Protein AF-A0A6V7K9W5-F1 (afdb_monomer_lite)

Foldseek 3Di:
DDDDPVVDDDAPPDPVVLVCVLPVDPDPVVSVVSVVVSVVVVVVCVVVVVVVVVVVVVD

Sequence (59 aa):
QWLPSEKLEKLGVLQKVDEAKLIESRKPTERKAVKKAYQEALHYRKQTHNTTFNAVSIS

pLDDT: mean 88.07, std 14.68, range [49.97, 98.38]

Organism: NCBI:txid1563983

Structure (mmCIF, N/CA/C/O backbone):
data_AF-A0A6V7K9W5-F1
#
_entry.id   AF-A0A6V7K9W5-F1
#
loop_
_atom_site.group_PDB
_atom_site.id
_atom_site.type_symbol
_atom_site.label_atom_id
_atom_site.label_alt_id
_atom_site.label_comp_id
_atom_site.label_asym_id
_atom_site.label_entity_id
_atom_site.label_seq_id
_atom_site.pdbx_PDB_ins_code
_atom_site.Cartn_x
_atom_site.Cartn_y
_atom_site.Cartn_z
_atom_site.occupancy
_atom_site.B_iso_or_equiv
_atom_site.auth_seq_id
_atom_site.auth_comp_id
_atom_site.auth_asym_id
_atom_site.auth_atom_id
_atom_site.pdbx_PDB_model_num
ATOM 1 N N . GLN A 1 1 ? 4.034 -15.629 -0.696 1.00 78.06 1 GLN A N 1
ATOM 2 C CA . GLN A 1 1 ? 2.576 -15.859 -0.620 1.00 78.06 1 GLN A CA 1
ATOM 3 C C . GLN A 1 1 ? 2.094 -16.303 -1.987 1.00 78.06 1 GLN A C 1
ATOM 5 O O . GLN A 1 1 ? 2.569 -15.746 -2.967 1.00 78.06 1 GLN A O 1
ATOM 10 N N . TRP A 1 2 ? 1.162 -17.249 -2.056 1.00 91.69 2 TRP A N 1
ATOM 11 C CA . TRP A 1 2 ? 0.478 -17.603 -3.300 1.00 91.69 2 TRP A CA 1
ATOM 12 C C . TRP A 1 2 ? -0.917 -16.976 -3.284 1.00 91.69 2 TRP A C 1
ATOM 14 O O . TRP A 1 2 ? -1.677 -17.198 -2.340 1.00 91.69 2 TRP A O 1
ATOM 24 N N . LEU A 1 3 ? -1.217 -16.132 -4.273 1.00 92.50 3 LEU A N 1
ATOM 25 C CA . LEU A 1 3 ? -2.500 -15.444 -4.419 1.00 92.50 3 LEU A CA 1
ATOM 26 C C . LEU A 1 3 ? -3.052 -15.692 -5.827 1.00 92.50 3 LEU A C 1
ATOM 28 O O . LEU A 1 3 ? -2.273 -15.663 -6.781 1.00 92.50 3 LEU A O 1
ATOM 32 N N . PRO A 1 4 ? -4.365 -15.919 -5.967 1.00 95.12 4 PRO A N 1
ATOM 33 C CA . PRO A 1 4 ? -5.007 -15.996 -7.269 1.00 95.12 4 PRO A CA 1
ATOM 34 C C . PRO A 1 4 ? -5.103 -14.595 -7.907 1.00 95.12 4 PRO A C 1
ATOM 36 O O . PRO A 1 4 ? -5.038 -13.577 -7.207 1.00 95.12 4 PRO A O 1
ATOM 39 N N . SER A 1 5 ? -5.204 -14.533 -9.237 1.00 92.44 5 SER A N 1
ATOM 40 C CA . SER A 1 5 ? -5.044 -13.294 -10.015 1.00 92.44 5 SER A CA 1
ATOM 41 C C . SER A 1 5 ? -6.067 -12.215 -9.670 1.00 92.44 5 SER A C 1
ATOM 43 O O . SER A 1 5 ? -5.723 -11.039 -9.649 1.00 92.44 5 SER A O 1
ATOM 45 N N . GLU A 1 6 ? -7.295 -12.593 -9.332 1.00 94.19 6 GLU A N 1
ATOM 46 C CA . GLU A 1 6 ? -8.366 -11.678 -8.927 1.00 94.19 6 GLU A CA 1
ATOM 47 C C . GLU A 1 6 ? -8.089 -10.955 -7.601 1.00 94.19 6 GLU A C 1
ATOM 49 O O . GLU A 1 6 ? -8.757 -9.977 -7.275 1.00 94.19 6 GLU A O 1
ATOM 54 N N . LYS A 1 7 ? -7.091 -11.411 -6.833 1.00 91.94 7 LYS A N 1
ATOM 55 C CA . LYS A 1 7 ? -6.618 -10.742 -5.611 1.00 91.94 7 LYS A CA 1
ATOM 56 C C . LYS A 1 7 ? -5.407 -9.841 -5.853 1.00 91.94 7 LYS A C 1
ATOM 58 O O . LYS A 1 7 ? -4.824 -9.348 -4.888 1.00 91.94 7 LYS A O 1
ATOM 63 N N . LEU A 1 8 ? -5.007 -9.649 -7.109 1.00 94.25 8 LEU A N 1
ATOM 64 C CA . LEU A 1 8 ? -3.871 -8.823 -7.500 1.00 94.25 8 LEU A CA 1
ATOM 65 C C . LEU A 1 8 ? -4.339 -7.664 -8.379 1.00 94.25 8 LEU A C 1
ATOM 67 O O . LEU A 1 8 ? -5.055 -7.845 -9.358 1.00 94.25 8 LEU A O 1
ATOM 71 N N . GLU A 1 9 ? -3.867 -6.468 -8.052 1.00 92.44 9 GLU A N 1
ATOM 72 C CA . GLU A 1 9 ? -4.113 -5.252 -8.820 1.00 92.44 9 GLU A CA 1
ATOM 73 C C . GLU A 1 9 ? -2.782 -4.527 -9.058 1.00 92.44 9 GLU A C 1
ATOM 75 O O . GLU A 1 9 ? -1.851 -4.629 -8.253 1.00 92.44 9 GLU A O 1
ATOM 80 N N . LYS A 1 10 ? -2.649 -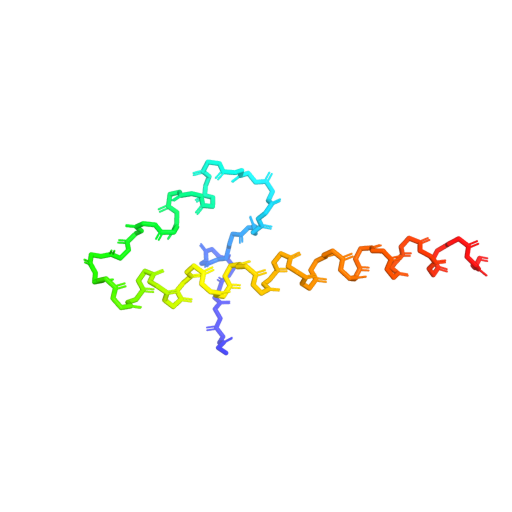3.835 -10.195 1.00 93.62 10 LYS A N 1
ATOM 81 C CA . LYS A 1 10 ? -1.387 -3.184 -10.573 1.00 93.62 10 LYS A CA 1
ATOM 82 C C . LYS A 1 10 ? -1.117 -1.962 -9.692 1.00 93.62 10 LYS A C 1
ATOM 84 O O . LYS A 1 10 ? -1.856 -0.986 -9.748 1.00 93.62 10 LYS A O 1
ATOM 89 N N . LEU A 1 11 ? 0.006 -1.988 -8.976 1.00 95.12 11 LEU A N 1
ATOM 90 C CA . LEU A 1 11 ? 0.464 -0.875 -8.147 1.00 95.12 11 LEU A CA 1
ATOM 91 C C . LEU A 1 11 ? 1.099 0.245 -8.980 1.00 95.12 11 LEU A C 1
ATOM 93 O O . LEU A 1 11 ? 1.928 -0.011 -9.860 1.00 95.12 11 LEU A O 1
ATOM 97 N N . GLY A 1 12 ? 0.788 1.500 -8.654 1.00 92.00 12 GLY A N 1
ATOM 98 C CA . GLY A 1 12 ? 1.464 2.660 -9.232 1.00 92.00 12 GLY A CA 1
ATOM 99 C C . GLY A 1 12 ? 1.023 2.997 -10.657 1.00 92.00 12 GLY A C 1
ATOM 100 O O . GLY A 1 12 ? 1.736 3.744 -11.333 1.00 92.00 12 GLY A O 1
ATOM 101 N N . VAL A 1 13 ? -0.100 2.431 -11.112 1.00 93.25 13 VAL A N 1
ATOM 102 C CA . VAL A 1 13 ? -0.738 2.732 -12.405 1.00 93.25 13 VAL A CA 1
ATOM 103 C C . VAL A 1 13 ? -1.817 3.797 -12.233 1.00 93.25 13 VAL A C 1
ATOM 105 O O . VAL A 1 13 ? -1.815 4.786 -12.959 1.00 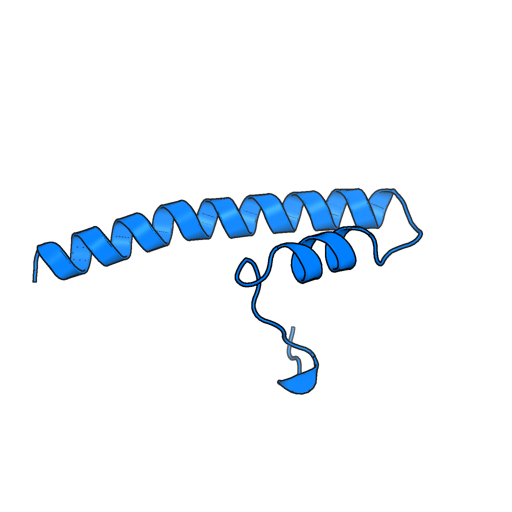93.25 13 VAL A O 1
ATOM 108 N N . LEU A 1 14 ? -2.718 3.620 -11.259 1.00 95.19 14 LEU A N 1
ATOM 109 C CA . LEU A 1 14 ? -3.814 4.548 -10.991 1.00 95.19 14 LEU A CA 1
ATOM 110 C C . LEU A 1 14 ? -3.725 5.086 -9.560 1.00 95.19 14 LEU A C 1
ATOM 112 O O . LEU A 1 14 ? -4.080 4.404 -8.603 1.00 95.19 14 LEU A O 1
ATOM 116 N N . GLN A 1 15 ? -3.319 6.350 -9.428 1.00 94.44 15 GLN A N 1
ATOM 117 C CA . GLN A 1 15 ? -3.052 6.983 -8.131 1.00 94.44 15 GLN A 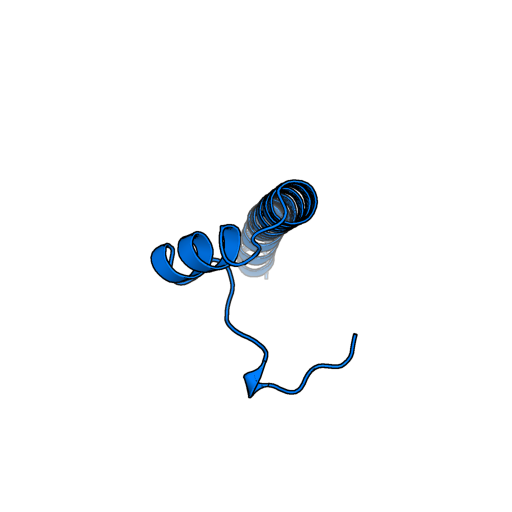CA 1
ATOM 118 C C . GLN A 1 15 ? -4.229 6.891 -7.147 1.00 94.44 15 GLN A C 1
ATOM 120 O O . GLN A 1 15 ? -4.023 6.599 -5.974 1.00 94.44 15 GLN A O 1
ATOM 125 N N . LYS A 1 16 ? -5.469 7.087 -7.618 1.00 96.31 16 LYS A N 1
ATOM 126 C CA . LYS A 1 16 ? -6.665 7.019 -6.760 1.00 96.31 16 LYS A CA 1
ATOM 127 C C . LYS A 1 16 ? -6.870 5.637 -6.129 1.00 96.31 16 LYS A C 1
ATOM 129 O O . LYS A 1 16 ? -7.340 5.553 -4.999 1.00 96.31 16 LYS A O 1
ATOM 134 N N . VAL A 1 17 ? -6.531 4.568 -6.852 1.00 96.25 17 VAL A N 1
ATOM 135 C CA . VAL A 1 17 ? -6.631 3.192 -6.344 1.00 96.25 17 VAL A CA 1
ATOM 136 C C . VAL A 1 17 ? -5.567 2.957 -5.282 1.00 96.25 17 VAL A C 1
ATOM 138 O O . VAL A 1 17 ? -5.887 2.483 -4.194 1.00 96.25 17 VAL A O 1
ATOM 141 N N . ASP A 1 18 ? -4.327 3.361 -5.558 1.00 96.94 18 ASP A N 1
ATOM 142 C CA . ASP A 1 18 ? -3.234 3.241 -4.594 1.00 96.94 18 ASP A CA 1
ATOM 143 C C . ASP A 1 18 ? -3.564 4.001 -3.297 1.00 96.94 18 ASP A C 1
ATOM 145 O O . ASP A 1 18 ? -3.460 3.447 -2.204 1.00 96.94 18 ASP A O 1
ATOM 149 N N . GLU A 1 19 ? -4.043 5.245 -3.401 1.00 96.69 19 GLU A N 1
ATOM 150 C CA . GLU A 1 19 ? -4.436 6.068 -2.250 1.00 96.69 19 GLU A CA 1
ATOM 151 C C . GLU A 1 19 ? -5.564 5.435 -1.427 1.00 96.69 19 GLU A C 1
ATOM 153 O O . GLU A 1 19 ? -5.490 5.434 -0.195 1.00 96.69 19 GLU A O 1
ATOM 158 N N . ALA A 1 20 ? -6.566 4.838 -2.079 1.00 97.25 20 ALA A N 1
ATOM 159 C CA . ALA A 1 20 ? -7.628 4.107 -1.393 1.00 97.25 20 ALA A CA 1
ATOM 160 C C . ALA A 1 20 ? -7.085 2.872 -0.648 1.00 97.25 20 ALA A C 1
ATOM 162 O O . ALA A 1 20 ? -7.461 2.620 0.499 1.00 97.25 20 ALA A O 1
ATOM 163 N N . LYS A 1 21 ? -6.150 2.132 -1.255 1.00 96.25 21 LYS A N 1
ATOM 164 C CA . LYS A 1 21 ? -5.520 0.949 -0.646 1.00 96.25 21 LYS A CA 1
ATOM 165 C C . LYS A 1 21 ? -4.630 1.292 0.549 1.00 96.25 21 LYS A C 1
ATOM 167 O O . LYS A 1 21 ? -4.577 0.527 1.511 1.00 96.25 21 LYS A O 1
ATOM 172 N N . LEU A 1 22 ? -3.994 2.464 0.561 1.00 97.38 22 LEU A N 1
ATOM 173 C CA . LEU A 1 22 ? -3.182 2.925 1.698 1.00 97.38 22 LEU A CA 1
ATOM 174 C C . LEU A 1 22 ? -3.993 3.130 2.992 1.00 97.38 22 LEU A C 1
ATOM 176 O O . LEU A 1 22 ? -3.414 3.111 4.084 1.00 97.38 22 LEU A O 1
ATOM 180 N N . ILE A 1 23 ? -5.311 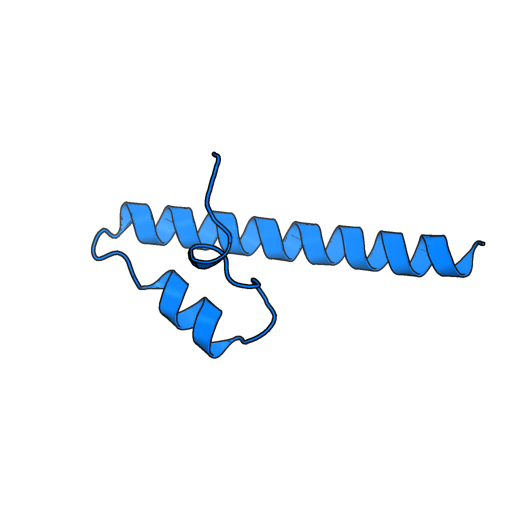3.332 2.890 1.00 96.81 23 ILE A N 1
ATOM 181 C CA . ILE A 1 23 ? -6.197 3.625 4.029 1.00 96.81 23 ILE A CA 1
ATOM 182 C C . ILE A 1 23 ? -7.199 2.506 4.351 1.00 96.81 23 ILE A C 1
ATOM 184 O O . ILE A 1 23 ? -8.008 2.671 5.260 1.00 96.81 23 ILE A O 1
ATOM 188 N N . GLU A 1 24 ? -7.128 1.363 3.663 1.00 97.19 24 GLU A N 1
ATOM 189 C CA . GLU A 1 24 ? -8.080 0.247 3.809 1.00 97.19 24 GLU A CA 1
ATOM 190 C C . GLU A 1 24 ? -8.097 -0.340 5.235 1.00 97.19 24 GLU A C 1
ATOM 192 O O . GLU A 1 24 ? -9.154 -0.701 5.758 1.00 97.19 24 GLU A O 1
ATOM 197 N N . SER A 1 25 ? -6.944 -0.379 5.918 1.00 96.38 25 SER A N 1
ATOM 198 C CA . SER A 1 25 ? -6.879 -0.853 7.305 1.00 96.38 25 SER A CA 1
ATOM 199 C C . SER A 1 25 ? -7.301 0.212 8.324 1.00 96.38 25 SER A C 1
ATOM 201 O O . SER A 1 25 ? -6.783 1.335 8.382 1.00 96.38 25 SER A O 1
ATOM 203 N N . ARG A 1 26 ? -8.160 -0.197 9.262 1.00 97.12 26 ARG A N 1
ATOM 204 C CA . ARG A 1 26 ? -8.529 0.613 10.433 1.00 97.12 26 ARG A CA 1
ATOM 205 C C . ARG A 1 26 ? -7.393 0.725 11.457 1.00 97.12 26 ARG A C 1
ATOM 207 O O . ARG A 1 26 ? -7.369 1.693 12.220 1.00 97.12 26 ARG A O 1
ATOM 214 N N . LYS A 1 27 ? -6.415 -0.190 11.462 1.00 98.12 27 LYS A N 1
ATOM 215 C CA . LYS A 1 27 ? -5.317 -0.200 12.444 1.00 98.12 27 LYS A CA 1
ATOM 216 C C . LYS A 1 27 ? -4.176 0.743 12.026 1.00 98.12 27 LYS A C 1
ATOM 218 O O . LYS A 1 27 ? -3.618 0.581 10.941 1.00 98.12 27 LYS A O 1
ATOM 223 N N . PRO A 1 28 ? -3.759 1.701 12.878 1.00 97.25 28 PRO A N 1
ATOM 224 C CA . PRO A 1 28 ? -2.690 2.645 12.535 1.00 97.25 28 PRO A CA 1
ATOM 225 C C . PRO A 1 28 ? -1.340 1.989 12.214 1.00 97.25 28 PRO A C 1
ATOM 227 O O . PRO A 1 28 ? -0.635 2.435 11.311 1.00 97.25 28 PRO A O 1
ATOM 230 N N . THR A 1 29 ? -0.983 0.923 12.934 1.00 97.31 29 THR A N 1
ATOM 231 C CA . THR A 1 29 ? 0.273 0.185 12.736 1.00 97.31 29 THR A CA 1
ATOM 232 C C . THR A 1 29 ? 0.321 -0.506 11.376 1.00 97.31 29 THR A C 1
ATOM 234 O O . THR A 1 29 ? 1.333 -0.410 10.683 1.00 97.31 29 THR A O 1
ATOM 237 N N . GLU A 1 30 ? -0.786 -1.116 10.952 1.00 97.88 30 GLU A N 1
ATOM 238 C CA . GLU A 1 30 ? -0.915 -1.722 9.624 1.00 97.88 30 GLU A CA 1
ATOM 239 C C . GLU A 1 30 ? -0.831 -0.655 8.526 1.00 97.88 30 GLU A C 1
ATOM 241 O O . GLU A 1 30 ? -0.035 -0.808 7.604 1.00 97.88 30 GLU A O 1
ATOM 246 N N . ARG A 1 31 ? -1.534 0.482 8.657 1.00 98.12 31 ARG A N 1
ATOM 247 C CA . ARG A 1 31 ? -1.415 1.588 7.684 1.00 98.12 31 ARG A CA 1
ATOM 248 C C . ARG A 1 31 ? 0.018 2.104 7.550 1.00 98.12 31 ARG A C 1
ATOM 250 O O . ARG A 1 31 ? 0.479 2.370 6.442 1.00 98.12 31 ARG A O 1
ATOM 257 N N . LYS A 1 32 ? 0.748 2.230 8.665 1.00 98.25 32 LYS A N 1
ATOM 258 C CA . LYS A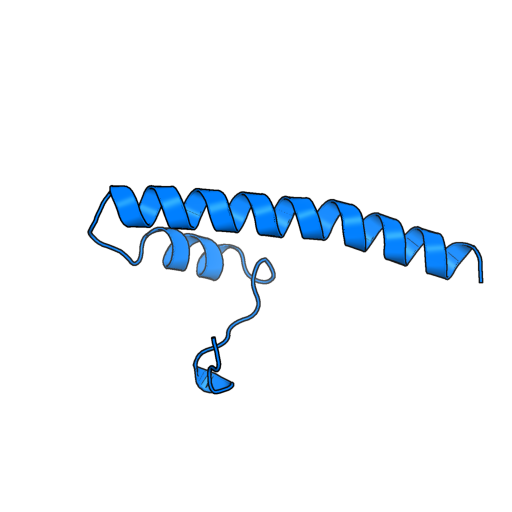 1 32 ? 2.161 2.642 8.648 1.00 98.25 32 LYS A CA 1
ATOM 259 C C . LYS A 1 32 ? 3.029 1.629 7.896 1.00 98.25 32 LYS A C 1
ATOM 261 O O . LYS A 1 32 ? 3.859 2.036 7.084 1.00 98.25 32 LYS A O 1
ATOM 266 N N . ALA A 1 33 ? 2.831 0.335 8.144 1.00 98.19 33 ALA A N 1
ATOM 267 C CA . ALA A 1 33 ? 3.557 -0.729 7.455 1.00 98.19 33 ALA A CA 1
ATOM 268 C C . ALA A 1 33 ? 3.249 -0.751 5.947 1.00 98.19 33 ALA A C 1
ATOM 270 O O . ALA A 1 33 ? 4.173 -0.790 5.137 1.00 98.19 33 ALA A O 1
ATOM 271 N N . VAL A 1 34 ? 1.973 -0.626 5.567 1.00 97.69 34 VAL A N 1
ATOM 272 C CA . VAL A 1 34 ? 1.528 -0.563 4.164 1.00 97.69 34 VAL A CA 1
ATOM 273 C C . VAL A 1 34 ? 2.143 0.639 3.446 1.00 97.69 34 VAL A C 1
ATOM 275 O O . VAL A 1 34 ? 2.696 0.490 2.358 1.00 97.69 34 VAL A O 1
ATOM 278 N N . LYS A 1 35 ? 2.139 1.822 4.074 1.00 98.00 35 LYS A N 1
ATOM 279 C CA . LYS A 1 35 ? 2.758 3.025 3.499 1.00 98.00 35 LYS A CA 1
ATOM 280 C C . LYS A 1 35 ? 4.261 2.848 3.260 1.00 98.00 35 LYS A C 1
ATOM 282 O O . LYS A 1 35 ? 4.754 3.284 2.223 1.00 98.00 35 LYS A O 1
ATOM 287 N N . LYS A 1 36 ? 4.976 2.183 4.175 1.00 98.38 36 LYS A N 1
ATOM 288 C CA . LYS A 1 36 ? 6.405 1.866 4.009 1.00 98.38 36 LYS A CA 1
ATOM 289 C C . LYS A 1 36 ? 6.634 0.942 2.810 1.00 98.38 36 LYS A C 1
ATOM 291 O O . LYS A 1 36 ? 7.430 1.278 1.939 1.00 98.38 36 LYS A O 1
ATOM 296 N N . ALA A 1 37 ? 5.886 -0.158 2.727 1.00 97.75 37 ALA A N 1
ATOM 297 C CA . ALA A 1 37 ? 5.989 -1.111 1.62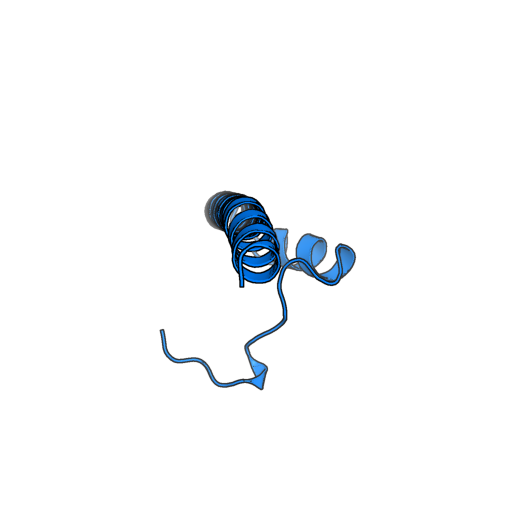1 1.00 97.75 37 ALA A CA 1
ATOM 298 C C . ALA A 1 37 ? 5.671 -0.461 0.260 1.00 97.75 37 ALA A C 1
ATOM 300 O O . ALA A 1 37 ? 6.361 -0.707 -0.726 1.00 97.75 37 ALA A O 1
ATOM 301 N N . TYR A 1 38 ? 4.676 0.431 0.213 1.00 97.56 38 TYR A N 1
ATOM 302 C CA . TYR A 1 38 ? 4.360 1.215 -0.983 1.00 97.56 38 TYR A CA 1
ATOM 303 C C . TYR A 1 38 ? 5.531 2.104 -1.426 1.00 97.56 38 TYR A C 1
ATOM 305 O O . TYR A 1 38 ? 5.907 2.107 -2.599 1.00 97.56 38 TYR A O 1
ATOM 313 N N . GLN A 1 39 ? 6.147 2.835 -0.491 1.00 97.19 39 GLN A N 1
ATOM 314 C CA . GLN A 1 39 ? 7.305 3.684 -0.786 1.00 97.19 39 GLN A CA 1
ATOM 315 C C . GLN A 1 39 ? 8.506 2.871 -1.284 1.00 97.19 39 GLN A C 1
ATOM 317 O O . GLN A 1 39 ? 9.159 3.281 -2.244 1.00 97.19 39 GLN A O 1
ATOM 322 N N . GLU A 1 40 ? 8.769 1.713 -0.678 1.00 97.62 40 GLU A N 1
ATOM 323 C CA . GLU A 1 40 ? 9.826 0.788 -1.103 1.00 97.62 40 GLU A CA 1
ATOM 324 C C . GLU A 1 40 ? 9.568 0.252 -2.520 1.00 97.62 40 GLU A C 1
ATOM 326 O O . GLU A 1 40 ? 10.471 0.277 -3.358 1.00 97.62 40 GLU A O 1
ATOM 331 N N . ALA A 1 41 ? 8.328 -0.132 -2.839 1.00 95.50 41 ALA A N 1
ATOM 332 C CA . ALA A 1 41 ? 7.952 -0.599 -4.173 1.00 95.50 41 ALA A CA 1
ATOM 333 C C . ALA A 1 41 ? 8.123 0.490 -5.247 1.00 95.50 41 ALA A C 1
ATOM 335 O O . ALA A 1 41 ? 8.671 0.231 -6.322 1.00 95.50 41 ALA A O 1
ATOM 336 N N . LEU A 1 42 ? 7.718 1.732 -4.962 1.00 94.12 42 LEU A N 1
ATOM 337 C CA . LEU A 1 42 ? 7.936 2.852 -5.884 1.00 94.12 42 LEU A CA 1
ATOM 338 C C . LEU A 1 42 ? 9.419 3.186 -6.054 1.00 94.12 42 LEU A C 1
ATOM 340 O O . LEU A 1 42 ? 9.846 3.555 -7.150 1.00 94.12 42 LEU A O 1
ATOM 344 N N . HIS A 1 43 ? 10.208 3.072 -4.987 1.00 94.31 43 HIS A N 1
ATOM 345 C CA . HIS A 1 43 ? 11.650 3.269 -5.050 1.00 94.31 43 HIS A CA 1
ATOM 346 C C . HIS A 1 43 ? 12.315 2.205 -5.935 1.00 94.31 43 HIS A C 1
ATOM 348 O O . HIS A 1 43 ? 13.071 2.557 -6.841 1.00 94.31 43 HIS A O 1
ATOM 354 N N . TYR A 1 44 ? 11.955 0.932 -5.757 1.00 93.62 44 TYR A N 1
ATOM 355 C CA . TYR A 1 44 ? 12.401 -0.165 -6.618 1.00 93.62 44 TYR A CA 1
ATOM 356 C C . TYR A 1 44 ? 12.008 0.055 -8.082 1.00 93.62 44 TYR A C 1
ATOM 358 O O . TYR A 1 44 ? 12.838 -0.105 -8.978 1.00 93.62 44 TYR A O 1
ATOM 366 N N . ARG A 1 45 ? 10.772 0.499 -8.343 1.00 89.81 45 ARG A N 1
ATOM 367 C CA . ARG A 1 45 ? 10.317 0.838 -9.698 1.00 89.81 45 ARG A CA 1
ATOM 368 C C . ARG A 1 45 ? 11.195 1.905 -10.344 1.00 89.81 45 ARG A C 1
ATOM 370 O O . ARG A 1 45 ? 11.542 1.768 -11.507 1.00 89.81 45 ARG A O 1
ATOM 377 N N . LYS A 1 46 ? 11.563 2.965 -9.616 1.00 88.06 46 LYS A N 1
ATOM 378 C CA . LYS A 1 46 ? 12.441 4.023 -10.150 1.00 88.06 46 LYS A CA 1
ATOM 379 C C . LYS A 1 46 ? 13.815 3.477 -10.534 1.00 88.06 46 LYS A C 1
ATOM 381 O O . LYS A 1 46 ? 14.315 3.813 -11.600 1.00 88.06 46 LYS A O 1
ATOM 386 N N . GLN A 1 47 ? 14.400 2.630 -9.689 1.00 89.88 47 GLN A N 1
ATOM 387 C CA . GLN A 1 47 ? 15.693 2.011 -9.982 1.00 89.88 47 GLN A CA 1
ATOM 388 C C . GLN A 1 47 ? 15.604 1.095 -11.207 1.00 89.88 47 GLN A C 1
ATOM 390 O O . GLN A 1 47 ? 16.355 1.268 -12.158 1.00 89.88 47 GLN A O 1
ATOM 395 N N . THR A 1 48 ? 14.637 0.177 -11.221 1.00 84.94 48 THR A N 1
ATOM 396 C CA . THR A 1 48 ? 14.493 -0.820 -12.292 1.00 84.94 48 THR A CA 1
ATOM 397 C C . THR A 1 48 ? 14.049 -0.229 -13.617 1.00 84.94 48 THR A C 1
ATOM 399 O O . THR A 1 48 ? 14.559 -0.635 -14.650 1.00 84.94 48 THR A O 1
ATOM 402 N N . HIS A 1 49 ? 13.155 0.758 -13.617 1.00 75.12 49 HIS A N 1
ATOM 403 C CA . HIS A 1 49 ? 12.768 1.458 -14.837 1.00 75.12 49 HIS A CA 1
ATOM 404 C C . HIS A 1 49 ? 13.983 2.155 -15.462 1.00 75.12 49 HIS A C 1
ATOM 406 O O . HIS A 1 49 ? 14.236 1.991 -16.648 1.00 75.12 49 HIS A O 1
ATOM 412 N N . ASN A 1 50 ? 14.809 2.842 -14.668 1.00 60.09 50 ASN A N 1
ATOM 413 C CA . ASN A 1 50 ? 16.038 3.452 -15.181 1.00 60.09 50 ASN A CA 1
ATOM 414 C C . ASN A 1 50 ? 17.037 2.398 -15.688 1.00 60.09 50 ASN A C 1
ATOM 416 O O . ASN A 1 50 ? 17.660 2.593 -16.728 1.00 60.09 50 ASN A O 1
ATOM 420 N N . THR A 1 51 ? 17.160 1.259 -15.001 1.00 58.84 51 THR A N 1
ATOM 421 C CA . THR A 1 51 ? 18.002 0.141 -15.449 1.00 58.84 51 THR A CA 1
ATOM 422 C C . THR A 1 51 ? 17.513 -0.462 -16.767 1.00 58.84 51 THR A C 1
ATOM 424 O O . THR A 1 51 ? 18.333 -0.702 -17.645 1.00 58.84 51 THR A O 1
ATOM 427 N N . THR A 1 52 ? 16.207 -0.672 -16.945 1.00 58.56 52 THR A N 1
ATOM 428 C CA . THR A 1 52 ? 15.637 -1.262 -18.168 1.00 58.56 52 THR A CA 1
ATOM 429 C C . THR A 1 52 ? 15.757 -0.322 -19.364 1.00 58.56 52 THR A C 1
ATOM 431 O O . THR A 1 52 ? 16.139 -0.768 -20.440 1.00 58.56 52 THR A O 1
ATOM 434 N N . PHE A 1 53 ? 15.497 0.978 -19.191 1.00 58.19 53 PHE A N 1
ATOM 435 C CA . PHE A 1 53 ? 15.694 1.958 -20.267 1.00 58.19 53 PHE A CA 1
ATOM 436 C C . PHE A 1 53 ? 17.167 2.073 -20.671 1.00 58.19 53 PHE A C 1
ATOM 438 O O . PHE A 1 53 ? 17.469 2.133 -21.861 1.00 58.19 53 PHE A O 1
ATOM 445 N N . ASN A 1 54 ? 18.088 2.032 -19.705 1.00 55.38 54 ASN A N 1
ATOM 446 C CA . ASN A 1 54 ? 19.516 2.023 -20.003 1.00 55.38 54 ASN A CA 1
ATOM 447 C C . ASN A 1 54 ? 19.937 0.720 -20.696 1.00 55.38 54 ASN A C 1
ATOM 449 O O . ASN A 1 54 ? 20.626 0.785 -21.700 1.00 55.38 54 ASN A O 1
ATOM 453 N N . ALA A 1 55 ? 19.487 -0.449 -20.234 1.00 56.97 55 ALA A N 1
ATOM 454 C CA . ALA A 1 55 ? 19.831 -1.735 -20.846 1.00 56.97 55 ALA A CA 1
ATOM 455 C C . ALA A 1 55 ? 19.328 -1.865 -22.296 1.00 56.97 55 ALA A C 1
ATOM 457 O O . ALA A 1 55 ? 20.076 -2.333 -23.145 1.00 56.97 55 ALA A O 1
ATOM 458 N N . VAL A 1 56 ? 18.109 -1.395 -22.588 1.00 58.16 56 VAL A N 1
ATOM 459 C CA . VAL A 1 56 ? 17.534 -1.372 -23.949 1.00 58.16 56 VAL A CA 1
ATOM 460 C C . VAL A 1 56 ? 18.234 -0.358 -24.860 1.00 58.16 56 VAL A C 1
ATOM 462 O O . VAL A 1 56 ? 18.245 -0.533 -26.069 1.00 58.16 56 VAL A O 1
ATOM 465 N N . SER A 1 57 ? 18.840 0.694 -24.304 1.00 57.66 57 SER A N 1
ATOM 466 C CA . SER A 1 57 ? 19.591 1.684 -25.093 1.00 57.66 57 SER A CA 1
ATOM 467 C C . SER A 1 57 ? 21.016 1.230 -25.439 1.00 57.66 57 SER A C 1
ATOM 469 O O . SER A 1 57 ? 21.679 1.889 -26.235 1.00 57.66 57 SER A O 1
ATOM 471 N N . ILE A 1 58 ? 21.511 0.153 -24.816 1.00 57.03 58 ILE A N 1
ATOM 472 C CA . ILE A 1 58 ? 22.880 -0.369 -24.995 1.00 57.03 58 ILE A CA 1
ATOM 473 C C . ILE A 1 58 ? 22.882 -1.680 -25.820 1.00 57.03 58 ILE A C 1
ATOM 475 O O . ILE A 1 58 ? 23.949 -2.187 -26.161 1.00 57.03 58 ILE A O 1
ATOM 479 N N . SER A 1 59 ? 21.707 -2.222 -26.161 1.00 49.97 59 SER A N 1
ATOM 480 C CA . SER A 1 59 ? 21.505 -3.414 -27.006 1.00 49.97 59 SER A CA 1
ATOM 481 C C . SER A 1 59 ? 20.972 -3.044 -28.382 1.00 49.97 59 SER A C 1
ATOM 483 O O . SER A 1 59 ? 21.488 -3.595 -29.376 1.00 49.97 59 SER A O 1
#

Radius of gyration: 14.7 Å; chains: 1; bounding box: 31×25×40 Å

Secondary structure (DSSP, 8-state):
----GGG---TTT-HHHHHHHHT--S-HHHHHHHHHHHHHHHHHHHHHHHHHHHHHH--